Protein AF-X0UM61-F1 (afdb_monomer)

Nearest PDB structures (foldseek):
  6ilb-assembly2_D  TM=5.869E-01  e=5.315E-01  Cohnella laeviribosi
  6ila-assembly1_A  TM=5.737E-01  e=4.988E-01  Cohnella laeviribosi
  6bz0-assembly1_B  TM=5.136E-01  e=2.644E-01  Acinetobacter baumannii ATCC 19606 = CIP 70.34 = JCM 6841
  8yax-assembly1_A  TM=5.446E-01  e=6.035E-01  Severe acute respiratory syndrome coronavirus 2
  9etf-assembly1_B  TM=5.048E-01  e=3.569E+00  Gallus gallus

Sequence (55 aa):
MSERELSEAERIIDKLIADGWKEQRSGTCYTNGTIGTNLLEDGQVITVQQEFFPD

Secondary structure (DSSP, 8-state):
---PPPPHHHHHHHHHHHHT-EE-TT-SEEETTEEEEEEEETTEEEEEEEE----

Structure (mmCIF, N/CA/C/O backbone):
data_AF-X0UM61-F1
#
_entry.id   AF-X0UM61-F1
#
loop_
_atom_site.group_PDB
_atom_site.id
_atom_site.type_symbol
_atom_site.label_atom_id
_atom_site.label_alt_id
_atom_site.label_comp_id
_atom_site.label_asym_id
_atom_site.label_entity_id
_atom_site.label_seq_id
_atom_site.pdbx_PDB_ins_code
_atom_site.Cartn_x
_atom_sit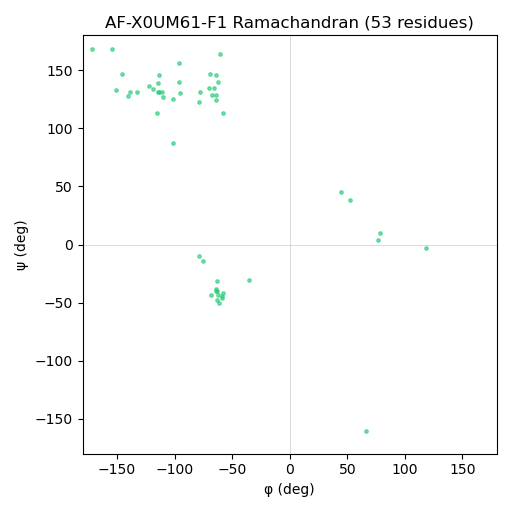e.Cartn_y
_atom_site.Cartn_z
_atom_site.occupancy
_atom_site.B_iso_or_equiv
_atom_site.auth_seq_id
_atom_site.auth_comp_id
_atom_site.auth_asym_id
_atom_site.auth_atom_id
_atom_site.pdbx_PDB_model_num
ATOM 1 N N . MET A 1 1 ? -9.123 -2.091 -23.567 1.00 41.34 1 MET A N 1
ATOM 2 C CA . MET A 1 1 ? -7.973 -1.612 -22.773 1.00 41.34 1 MET A CA 1
ATOM 3 C C . MET A 1 1 ? -7.256 -2.856 -22.292 1.00 41.34 1 MET A C 1
ATOM 5 O O . MET A 1 1 ? -7.948 -3.717 -21.770 1.00 41.34 1 MET A O 1
ATOM 9 N N . SER A 1 2 ? -5.964 -3.034 -22.578 1.00 48.66 2 SER A N 1
ATOM 10 C CA . SER A 1 2 ? -5.229 -4.207 -22.086 1.00 48.66 2 SER A CA 1
ATOM 11 C C . SER A 1 2 ? -5.190 -4.153 -20.563 1.00 48.66 2 SER A C 1
ATOM 13 O O . SER A 1 2 ? -4.841 -3.109 -20.010 1.00 48.66 2 SER A O 1
ATOM 15 N N . GLU A 1 3 ? -5.576 -5.237 -19.899 1.00 56.59 3 GLU A N 1
ATOM 16 C CA . GLU A 1 3 ? -5.406 -5.379 -18.456 1.00 56.59 3 GLU A CA 1
ATOM 17 C C . GLU A 1 3 ? -3.912 -5.236 -18.154 1.00 56.59 3 GLU A C 1
ATOM 19 O O . GLU A 1 3 ? -3.089 -6.011 -18.637 1.00 56.59 3 GLU A O 1
ATOM 24 N N . ARG A 1 4 ? -3.541 -4.162 -17.454 1.00 74.81 4 ARG A N 1
ATOM 25 C CA . ARG A 1 4 ? -2.168 -3.973 -16.992 1.00 74.81 4 ARG A CA 1
ATOM 26 C C . ARG A 1 4 ? -1.903 -5.042 -15.935 1.00 74.81 4 ARG A C 1
ATOM 2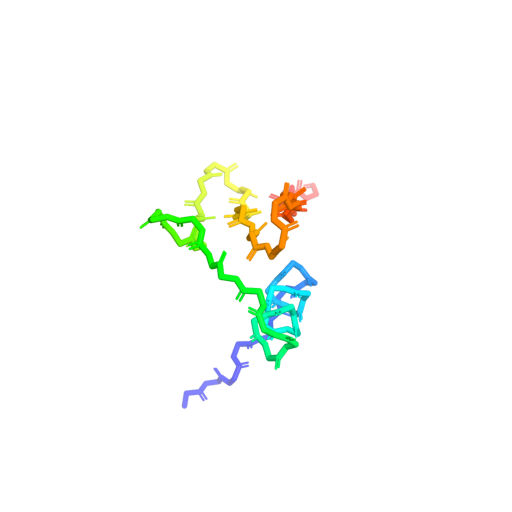8 O O . ARG A 1 4 ? -2.674 -5.154 -14.986 1.00 74.81 4 ARG A O 1
ATOM 35 N N . GLU A 1 5 ? -0.813 -5.790 -16.076 1.00 83.12 5 GLU A N 1
ATOM 36 C CA . GLU A 1 5 ? -0.360 -6.665 -14.998 1.00 83.12 5 GLU A CA 1
ATOM 37 C C . GLU A 1 5 ? 0.042 -5.819 -13.786 1.00 83.12 5 GLU A C 1
ATOM 39 O O . GLU A 1 5 ? 0.866 -4.906 -13.885 1.00 83.12 5 GLU A O 1
ATOM 44 N N . LEU A 1 6 ? -0.573 -6.122 -12.643 1.00 86.31 6 LEU A N 1
ATOM 45 C CA . LEU A 1 6 ? -0.201 -5.543 -11.359 1.00 86.31 6 LEU A CA 1
ATOM 46 C C . LEU A 1 6 ? 1.159 -6.090 -10.925 1.00 86.31 6 LEU A C 1
ATOM 48 O O . LEU A 1 6 ? 1.384 -7.309 -10.970 1.00 86.31 6 LEU A O 1
ATOM 52 N N . SER A 1 7 ? 2.013 -5.184 -10.455 1.00 91.75 7 SER A N 1
ATOM 53 C CA . SER A 1 7 ? 3.257 -5.499 -9.759 1.00 91.75 7 SER A CA 1
ATOM 54 C C . SER A 1 7 ? 3.000 -6.299 -8.479 1.00 91.75 7 SER A C 1
ATOM 56 O O . SER A 1 7 ? 1.875 -6.374 -7.979 1.00 91.75 7 SER A O 1
ATOM 58 N N . GLU A 1 8 ? 4.042 -6.922 -7.934 1.00 94.00 8 GLU A N 1
ATOM 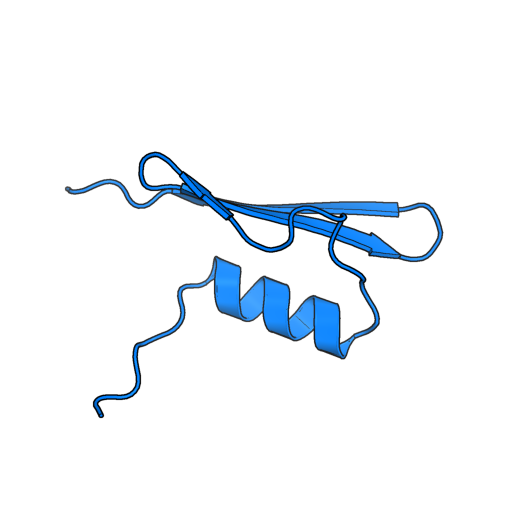59 C CA . GLU A 1 8 ? 3.913 -7.690 -6.696 1.00 94.00 8 GLU A CA 1
ATOM 60 C C . GLU A 1 8 ? 3.525 -6.782 -5.522 1.00 94.00 8 GLU A C 1
ATOM 62 O O . GLU A 1 8 ? 2.632 -7.132 -4.749 1.00 94.00 8 GLU A O 1
ATOM 67 N N . ALA A 1 9 ? 4.104 -5.577 -5.449 1.00 95.00 9 ALA A N 1
ATOM 68 C CA . ALA A 1 9 ? 3.720 -4.580 -4.455 1.00 95.00 9 ALA A CA 1
ATOM 69 C C . ALA A 1 9 ? 2.235 -4.200 -4.549 1.00 95.00 9 ALA A C 1
ATOM 71 O O . ALA A 1 9 ? 1.560 -4.195 -3.524 1.00 95.00 9 ALA A O 1
ATOM 72 N N . GLU A 1 10 ? 1.703 -3.947 -5.752 1.00 94.94 10 GLU A N 1
ATOM 73 C CA . GLU A 1 10 ? 0.270 -3.651 -5.938 1.00 94.94 10 GLU A CA 1
ATOM 74 C C . GLU A 1 10 ? -0.611 -4.799 -5.430 1.00 94.94 10 GLU A C 1
ATOM 76 O O . GLU A 1 10 ? -1.558 -4.564 -4.686 1.00 94.94 10 GLU A O 1
ATOM 81 N N . ARG A 1 11 ? -0.257 -6.053 -5.743 1.00 95.88 11 ARG A N 1
ATOM 82 C CA . ARG A 1 11 ? -1.020 -7.227 -5.283 1.00 95.88 11 ARG A CA 1
ATOM 83 C C . ARG A 1 11 ? -1.008 -7.375 -3.760 1.00 95.88 11 ARG A C 1
ATOM 85 O O . ARG A 1 11 ? -2.014 -7.777 -3.178 1.00 95.88 11 ARG A O 1
ATOM 92 N N . ILE A 1 12 ? 0.121 -7.083 -3.113 1.00 96.75 12 ILE A N 1
ATOM 93 C CA . ILE A 1 12 ? 0.237 -7.122 -1.649 1.00 96.75 12 ILE A CA 1
ATOM 94 C C . ILE A 1 12 ? -0.592 -5.998 -1.018 1.00 96.75 12 ILE A C 1
ATOM 96 O O . ILE A 1 12 ? -1.299 -6.249 -0.044 1.00 96.75 12 ILE A O 1
ATOM 100 N N . ILE A 1 13 ? -0.537 -4.788 -1.580 1.00 95.75 13 ILE A N 1
ATOM 101 C CA . ILE A 1 13 ? -1.314 -3.636 -1.10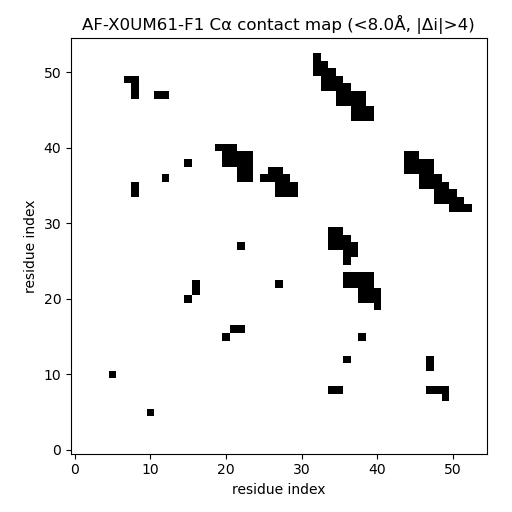6 1.00 95.75 13 ILE A CA 1
ATOM 102 C C . ILE A 1 13 ? -2.814 -3.927 -1.210 1.00 95.75 13 ILE A C 1
ATOM 104 O O . ILE A 1 13 ? -3.517 -3.806 -0.208 1.00 95.75 13 ILE A O 1
ATOM 108 N N . ASP A 1 14 ? -3.288 -4.390 -2.369 1.00 95.38 14 ASP A N 1
ATOM 109 C CA . ASP A 1 14 ? -4.698 -4.732 -2.588 1.00 95.38 14 ASP A CA 1
ATOM 110 C C . ASP A 1 14 ? -5.184 -5.793 -1.596 1.00 95.38 14 ASP A C 1
ATOM 112 O O . ASP A 1 14 ? -6.274 -5.679 -1.031 1.00 95.38 14 ASP A O 1
ATOM 116 N N . LYS A 1 15 ? -4.354 -6.812 -1.342 1.00 96.94 15 LYS A N 1
ATOM 117 C CA . LYS A 1 15 ? -4.665 -7.853 -0.362 1.00 96.94 15 LYS A CA 1
ATOM 118 C C . LYS A 1 15 ? -4.778 -7.285 1.055 1.00 96.94 15 LYS A C 1
ATOM 120 O O . LYS A 1 15 ? -5.757 -7.570 1.733 1.00 96.94 15 LYS A O 1
ATOM 125 N N . LEU A 1 16 ? -3.819 -6.470 1.494 1.00 96.81 16 LEU A N 1
ATOM 126 C CA . LEU A 1 16 ? -3.841 -5.870 2.832 1.00 96.81 16 LEU A CA 1
ATOM 127 C C . LEU A 1 16 ? -5.052 -4.943 3.012 1.00 96.81 16 LEU A C 1
ATOM 129 O O . LEU A 1 16 ? -5.703 -4.976 4.054 1.00 96.81 16 LEU A O 1
ATOM 133 N N . ILE A 1 17 ? -5.408 -4.164 1.987 1.00 96.25 17 ILE A N 1
ATOM 134 C CA . ILE A 1 17 ? -6.617 -3.329 2.003 1.00 96.25 17 ILE A CA 1
ATOM 135 C C . ILE A 1 17 ? -7.877 -4.194 2.134 1.00 96.25 17 ILE A C 1
ATOM 137 O O . ILE A 1 17 ? -8.762 -3.867 2.927 1.00 96.25 17 ILE A O 1
ATOM 141 N N . ALA A 1 18 ? -7.958 -5.307 1.398 1.00 97.31 18 ALA A N 1
ATOM 142 C CA . ALA A 1 18 ? -9.069 -6.253 1.511 1.00 97.31 18 ALA A CA 1
ATOM 143 C C . ALA A 1 18 ? -9.155 -6.907 2.904 1.00 97.31 18 ALA A C 1
ATOM 145 O O . ALA A 1 18 ? -10.259 -7.190 3.371 1.00 97.31 18 ALA A O 1
ATOM 146 N N . ASP A 1 19 ? -8.013 -7.090 3.571 1.00 97.31 19 ASP A N 1
ATOM 147 C CA . ASP A 1 19 ? -7.916 -7.646 4.925 1.00 97.31 19 ASP A CA 1
ATOM 148 C C . ASP A 1 19 ? -8.251 -6.618 6.031 1.00 97.31 19 ASP A C 1
ATOM 150 O O . ASP A 1 19 ? -8.460 -7.015 7.173 1.00 97.31 19 ASP A O 1
ATOM 154 N N . GLY A 1 20 ? -8.384 -5.322 5.705 1.00 96.81 20 GLY A N 1
ATOM 155 C CA . GLY A 1 20 ? -8.809 -4.270 6.646 1.00 96.81 20 GLY A CA 1
ATOM 156 C C . GLY A 1 20 ? -7.787 -3.157 6.893 1.00 96.81 20 GLY A C 1
ATOM 157 O O . GLY A 1 20 ? -8.103 -2.164 7.564 1.00 96.81 20 GLY A O 1
ATOM 158 N N . TRP A 1 21 ? -6.594 -3.265 6.304 1.00 97.25 21 TRP A N 1
ATOM 159 C CA . TRP A 1 21 ? -5.542 -2.266 6.441 1.00 97.25 21 TRP A CA 1
ATOM 160 C C . TRP A 1 21 ? -5.904 -0.967 5.723 1.00 97.25 21 TRP A C 1
ATOM 162 O O . TRP A 1 21 ? -6.541 -0.954 4.669 1.00 97.25 21 TRP A O 1
ATOM 172 N N . LYS A 1 22 ? -5.462 0.162 6.282 1.00 95.94 22 LYS A N 1
ATOM 173 C CA . LYS A 1 22 ? -5.744 1.493 5.730 1.00 95.94 22 LYS A CA 1
ATOM 174 C C . LYS A 1 22 ? -4.474 2.165 5.258 1.00 95.94 22 LYS A C 1
ATOM 176 O O . LYS A 1 22 ? -3.512 2.261 6.016 1.00 95.94 22 LYS A O 1
ATOM 181 N N . GLU A 1 23 ? -4.491 2.691 4.040 1.00 94.81 23 GLU A N 1
ATOM 182 C CA . GLU A 1 23 ? -3.386 3.504 3.543 1.00 94.81 23 GLU A CA 1
ATOM 183 C C . GLU A 1 23 ? -3.206 4.770 4.396 1.00 94.81 23 GLU A C 1
ATOM 185 O O . GLU A 1 23 ? -4.163 5.450 4.789 1.00 94.81 23 GLU A O 1
ATOM 190 N N . GLN A 1 24 ? -1.951 5.127 4.653 1.00 87.06 24 GLN A N 1
ATOM 191 C CA . GLN A 1 24 ? -1.602 6.444 5.165 1.00 87.06 24 GLN A CA 1
ATOM 192 C C . GLN A 1 24 ? -1.974 7.501 4.115 1.00 87.06 24 GLN A C 1
ATOM 194 O O . GLN A 1 24 ? -1.839 7.251 2.927 1.00 87.06 24 GLN A O 1
ATOM 199 N N . ARG A 1 25 ? -2.398 8.701 4.546 1.00 79.25 25 ARG A N 1
ATOM 200 C CA . ARG A 1 25 ? -3.002 9.786 3.728 1.00 79.25 25 ARG A CA 1
ATOM 201 C C . ARG A 1 25 ? -2.489 10.003 2.292 1.00 79.25 25 ARG A C 1
ATOM 203 O O . ARG A 1 25 ? -3.246 10.518 1.480 1.00 79.25 25 ARG A O 1
ATOM 210 N N . SER A 1 26 ? -1.223 9.719 2.003 1.00 77.38 26 SER A N 1
ATOM 211 C CA . SER A 1 26 ? -0.622 9.843 0.671 1.00 77.38 26 SER A CA 1
ATOM 212 C C . SER A 1 26 ? -1.023 8.736 -0.316 1.00 77.38 26 SER A C 1
ATOM 214 O O . SER A 1 26 ? -0.800 8.917 -1.507 1.00 77.38 26 SER A O 1
ATOM 216 N N . GLY A 1 27 ? -1.620 7.633 0.148 1.00 88.44 27 GLY A N 1
ATOM 217 C CA . GLY A 1 27 ? -1.962 6.477 -0.680 1.00 88.44 27 GLY A CA 1
ATOM 218 C C . GLY A 1 27 ? -0.728 5.760 -1.225 1.00 88.44 27 GLY A C 1
ATOM 219 O O . GLY A 1 27 ? 0.383 5.902 -0.699 1.00 88.44 27 GLY A O 1
ATOM 220 N N . THR A 1 28 ? -0.928 4.980 -2.281 1.00 90.00 28 THR A N 1
ATOM 221 C CA . THR A 1 28 ? 0.141 4.342 -3.053 1.00 90.00 28 THR A CA 1
ATOM 222 C C . THR A 1 28 ? 0.786 5.333 -4.015 1.00 90.00 28 THR A C 1
ATOM 224 O O . THR A 1 28 ? 0.127 5.915 -4.877 1.00 90.00 28 THR A O 1
ATOM 227 N N . CYS A 1 29 ? 2.100 5.512 -3.878 1.00 91.06 29 CYS A N 1
ATOM 228 C CA . CYS A 1 29 ? 2.878 6.474 -4.651 1.00 91.06 29 CYS A CA 1
ATOM 229 C C . CYS A 1 29 ? 3.858 5.773 -5.589 1.00 91.06 29 CYS A C 1
ATOM 231 O O . CYS A 1 29 ? 4.457 4.762 -5.227 1.00 91.06 29 CYS A O 1
ATOM 233 N N . TYR A 1 30 ? 4.080 6.380 -6.754 1.00 89.50 30 TYR A N 1
ATOM 234 C CA . TYR A 1 30 ? 5.122 6.001 -7.704 1.00 89.50 30 TYR A CA 1
ATOM 235 C C . TYR A 1 30 ? 6.130 7.139 -7.827 1.00 89.50 30 TYR A C 1
ATOM 237 O O . TYR A 1 30 ? 5.799 8.205 -8.349 1.00 89.50 30 TYR A O 1
ATOM 245 N N . THR A 1 31 ? 7.358 6.917 -7.368 1.00 87.56 31 THR A N 1
ATOM 246 C CA . THR A 1 31 ? 8.411 7.938 -7.352 1.00 87.56 31 THR A CA 1
ATOM 247 C C . THR A 1 31 ? 9.745 7.309 -7.724 1.00 87.56 31 THR A C 1
ATOM 249 O O . THR A 1 31 ? 10.147 6.330 -7.111 1.00 87.56 31 THR A O 1
ATOM 252 N N . ASN A 1 32 ? 10.452 7.882 -8.704 1.00 88.69 32 ASN A N 1
ATOM 253 C CA . ASN A 1 32 ? 11.810 7.473 -9.103 1.00 88.69 32 ASN A CA 1
ATOM 254 C C . ASN A 1 32 ? 11.977 5.970 -9.397 1.00 88.69 32 ASN A C 1
ATOM 256 O O . ASN A 1 32 ? 12.998 5.384 -9.060 1.00 88.69 32 ASN A O 1
ATOM 260 N N . GLY A 1 33 ? 10.977 5.343 -10.023 1.00 90.25 33 GLY A N 1
ATOM 261 C CA . GLY A 1 33 ? 11.018 3.905 -10.299 1.00 90.25 33 GLY A CA 1
ATOM 262 C C . GLY A 1 33 ? 10.686 3.033 -9.088 1.00 90.25 33 GLY A C 1
ATOM 263 O O . GLY A 1 33 ? 10.819 1.825 -9.173 1.00 90.25 33 GLY A O 1
ATOM 264 N N . THR A 1 34 ? 10.206 3.602 -7.987 1.00 92.38 34 THR A N 1
ATOM 265 C CA . THR A 1 34 ? 9.731 2.852 -6.822 1.00 92.38 34 THR A CA 1
ATOM 266 C C . THR A 1 34 ? 8.233 3.050 -6.664 1.00 92.38 34 THR A C 1
ATOM 268 O O . THR A 1 34 ? 7.751 4.185 -6.679 1.00 92.38 34 THR A O 1
ATOM 271 N N . ILE A 1 35 ? 7.493 1.958 -6.488 1.00 94.00 35 ILE A N 1
ATOM 272 C CA . ILE A 1 35 ? 6.132 1.998 -5.950 1.00 94.00 35 ILE A CA 1
ATOM 273 C C . ILE A 1 35 ? 6.188 1.721 -4.452 1.00 94.00 35 ILE A C 1
ATOM 275 O O . ILE A 1 35 ? 6.933 0.842 -4.020 1.00 94.00 35 ILE A O 1
ATOM 279 N N . GLY A 1 36 ? 5.388 2.424 -3.656 1.00 94.19 36 GLY A N 1
ATOM 280 C CA . GLY A 1 36 ? 5.181 2.018 -2.275 1.00 94.19 36 GLY A CA 1
ATOM 281 C 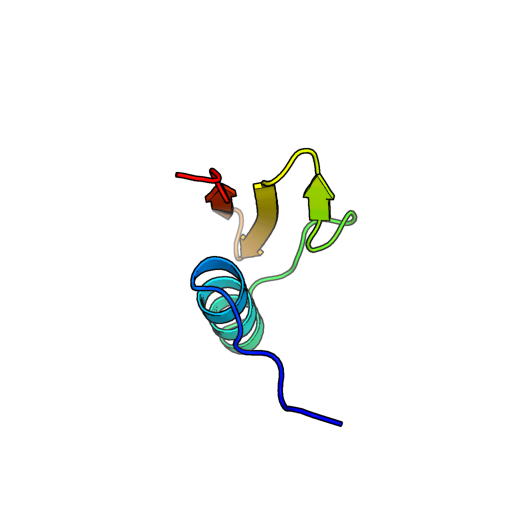C . GLY A 1 36 ? 4.107 2.789 -1.526 1.00 94.19 36 GLY A C 1
ATOM 282 O O . GLY A 1 36 ? 3.614 3.827 -1.977 1.00 94.19 36 GLY A O 1
ATOM 283 N N . THR A 1 37 ? 3.753 2.259 -0.359 1.00 95.88 37 THR A N 1
ATOM 284 C CA . THR A 1 37 ? 2.833 2.884 0.594 1.00 95.88 37 THR A CA 1
ATOM 285 C C . THR A 1 37 ? 3.099 2.411 2.023 1.00 95.88 37 THR A C 1
ATOM 287 O O . THR A 1 37 ? 3.820 1.436 2.251 1.00 95.88 37 THR A O 1
ATOM 290 N N . ASN A 1 38 ? 2.474 3.098 2.979 1.00 96.25 38 ASN A N 1
ATOM 291 C CA . ASN A 1 38 ? 2.360 2.658 4.363 1.00 96.25 38 ASN A CA 1
ATOM 292 C C . ASN A 1 38 ? 0.905 2.299 4.649 1.00 96.25 38 ASN A C 1
ATOM 294 O O . ASN A 1 38 ? 0.003 3.095 4.384 1.00 96.25 38 ASN A O 1
ATOM 298 N N . LEU A 1 39 ? 0.698 1.132 5.243 1.00 96.88 39 LEU A N 1
ATOM 299 C CA . LEU A 1 39 ? -0.598 0.605 5.645 1.00 96.88 39 LEU A CA 1
ATOM 300 C C . LEU A 1 39 ? -0.643 0.512 7.174 1.00 96.88 39 LEU A C 1
ATOM 302 O O . LEU A 1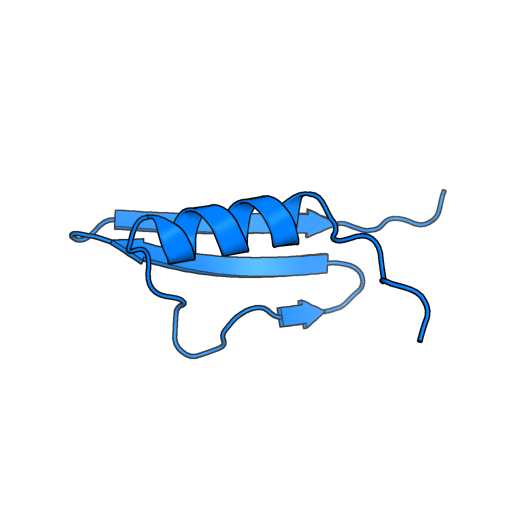 39 ? 0.348 0.136 7.803 1.00 96.88 39 LEU A O 1
ATOM 306 N N . LEU A 1 40 ? -1.782 0.869 7.767 1.00 96.44 40 LEU A N 1
ATOM 307 C CA . LEU A 1 40 ? -2.002 0.869 9.212 1.00 96.44 40 LEU A CA 1
ATOM 308 C C . LEU A 1 40 ? -3.183 -0.024 9.598 1.00 96.44 40 LEU A C 1
ATOM 310 O O . LEU A 1 40 ? -4.259 0.075 9.004 1.00 96.44 40 LEU A O 1
ATOM 314 N N . GLU A 1 41 ? -2.993 -0.805 10.655 1.00 96.50 41 GLU A N 1
ATOM 315 C CA . GLU A 1 41 ? -4.025 -1.604 11.320 1.00 96.50 41 GLU A CA 1
ATOM 316 C C . GLU A 1 41 ? -3.650 -1.760 12.802 1.00 96.50 41 GLU A C 1
ATOM 318 O O . GLU A 1 41 ? -2.492 -2.011 13.118 1.00 96.50 41 GLU A O 1
ATOM 323 N N . ASP A 1 42 ? -4.594 -1.540 13.724 1.00 94.25 42 ASP A N 1
ATOM 324 C CA . ASP A 1 42 ? -4.448 -1.806 15.169 1.00 94.25 42 ASP A CA 1
ATOM 325 C C . ASP A 1 42 ? -3.125 -1.351 15.823 1.00 94.25 42 ASP A C 1
ATOM 327 O O . ASP A 1 42 ? -2.497 -2.054 16.615 1.00 94.25 42 ASP A O 1
ATOM 331 N N . GLY A 1 43 ? -2.692 -0.126 15.507 1.00 94.62 43 GLY A N 1
ATOM 332 C CA . GLY A 1 43 ? -1.462 0.464 16.053 1.00 94.62 43 GLY A CA 1
ATOM 333 C C . GLY A 1 43 ? -0.167 -0.068 15.426 1.00 94.62 43 GLY A C 1
ATOM 334 O O . GLY A 1 43 ? 0.917 0.332 15.850 1.00 94.62 43 GLY A O 1
ATOM 335 N N . GLN A 1 44 ? -0.266 -0.926 14.412 1.00 95.81 44 GLN A N 1
ATOM 336 C CA . GLN A 1 44 ? 0.838 -1.410 13.593 1.00 95.81 44 GLN A CA 1
ATOM 337 C C . GLN A 1 44 ? 0.967 -0.601 12.300 1.00 95.81 44 GLN A C 1
ATOM 339 O O . GLN A 1 44 ? 0.009 0.010 11.819 1.00 95.81 44 GLN A O 1
ATOM 344 N N . VAL A 1 45 ? 2.176 -0.609 11.735 1.00 95.62 45 VAL A N 1
ATOM 345 C CA . VAL A 1 45 ? 2.489 -0.008 10.435 1.00 95.62 45 VAL A CA 1
ATOM 346 C C . VAL A 1 45 ? 3.296 -1.007 9.618 1.00 95.62 45 VAL A C 1
ATOM 348 O O . VAL A 1 45 ? 4.294 -1.539 10.106 1.00 95.62 45 VAL A O 1
ATOM 351 N N . ILE A 1 46 ? 2.884 -1.222 8.370 1.00 96.19 46 ILE A N 1
ATOM 352 C CA . ILE A 1 46 ? 3.637 -1.980 7.369 1.00 96.19 46 ILE A CA 1
ATOM 353 C C . ILE A 1 46 ? 3.952 -1.058 6.196 1.00 96.19 46 ILE A C 1
ATOM 355 O O . ILE A 1 46 ? 3.077 -0.354 5.694 1.00 96.19 46 ILE A O 1
ATOM 359 N N . THR A 1 47 ? 5.199 -1.096 5.738 1.00 96.25 47 THR A N 1
ATOM 360 C CA . THR A 1 47 ? 5.624 -0.461 4.489 1.00 96.25 47 THR A CA 1
ATOM 361 C C . THR A 1 47 ? 5.745 -1.529 3.412 1.00 96.25 47 THR A C 1
ATOM 363 O O . THR A 1 47 ? 6.473 -2.505 3.589 1.00 96.25 47 THR A O 1
ATOM 366 N N . VAL A 1 48 ? 5.053 -1.333 2.291 1.00 96.31 48 VAL A N 1
ATOM 367 C CA . VAL A 1 48 ? 5.193 -2.168 1.091 1.00 96.31 48 VAL A CA 1
ATOM 368 C C . VAL A 1 48 ? 5.870 -1.321 0.027 1.00 96.31 48 VAL A C 1
ATOM 370 O O . VAL A 1 48 ? 5.407 -0.217 -0.255 1.00 96.31 48 VAL A O 1
ATOM 373 N N . GLN A 1 49 ? 6.963 -1.820 -0.548 1.00 95.38 49 GLN A N 1
ATOM 374 C CA . GLN A 1 49 ? 7.685 -1.131 -1.613 1.00 95.38 49 GLN A CA 1
ATOM 375 C C . GLN A 1 49 ? 8.281 -2.112 -2.623 1.00 95.38 49 GLN A C 1
ATOM 377 O O . GLN A 1 49 ? 8.706 -3.205 -2.252 1.00 95.38 49 GLN A O 1
ATOM 382 N N . GLN A 1 50 ? 8.340 -1.696 -3.885 1.00 95.19 50 GLN A N 1
ATOM 383 C CA . GLN A 1 50 ? 9.033 -2.407 -4.955 1.00 95.19 50 GLN A CA 1
ATOM 384 C C . GLN A 1 50 ? 9.771 -1.406 -5.843 1.00 95.19 50 GLN A C 1
ATOM 386 O O . GLN A 1 50 ? 9.199 -0.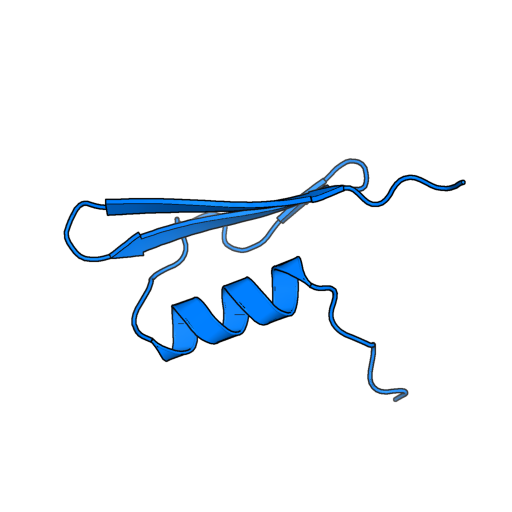409 -6.286 1.00 95.19 50 GLN A O 1
ATOM 391 N N . GLU A 1 51 ? 11.041 -1.692 -6.110 1.00 94.56 51 GLU A N 1
ATOM 392 C CA . GLU A 1 51 ? 11.890 -0.926 -7.020 1.00 94.56 51 GLU A CA 1
ATOM 393 C C . GLU A 1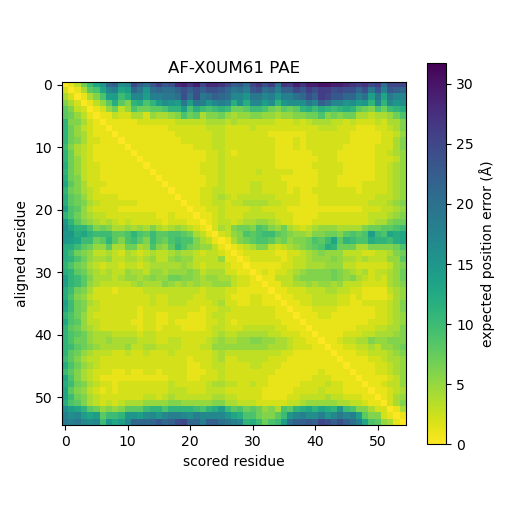 51 ? 11.870 -1.582 -8.407 1.00 94.56 51 GLU A C 1
ATOM 395 O O . GLU A 1 51 ? 12.044 -2.792 -8.548 1.00 94.56 51 GLU A O 1
ATOM 400 N N . PHE A 1 52 ? 11.636 -0.775 -9.436 1.00 89.00 52 PHE A N 1
ATOM 401 C CA . PHE A 1 52 ? 11.707 -1.146 -10.842 1.00 89.00 52 PHE A CA 1
ATOM 402 C C . PHE A 1 52 ? 13.037 -0.631 -11.386 1.00 89.00 52 PHE A C 1
ATOM 404 O O . PHE A 1 52 ? 13.132 0.492 -11.887 1.00 89.00 52 PHE A O 1
ATOM 411 N N . PHE A 1 53 ? 14.082 -1.442 -11.257 1.00 79.31 53 PHE A N 1
ATOM 412 C CA . PHE A 1 53 ? 15.323 -1.186 -11.973 1.00 79.31 53 PHE A CA 1
ATOM 413 C C . PHE A 1 53 ? 15.157 -1.624 -13.430 1.00 79.31 53 PHE A C 1
ATOM 415 O O . PHE A 1 53 ? 14.669 -2.731 -13.667 1.00 79.31 53 PHE A O 1
ATOM 422 N N . PRO A 1 54 ? 15.531 -0.791 -14.414 1.00 68.44 54 PRO A N 1
ATOM 423 C CA . PRO A 1 54 ? 15.860 -1.318 -15.726 1.00 68.44 54 PRO A CA 1
ATOM 424 C C . PRO A 1 54 ? 17.127 -2.175 -15.587 1.00 68.44 54 PRO A C 1
ATOM 426 O O . PRO A 1 54 ? 18.064 -1.758 -14.901 1.00 68.44 54 PRO A O 1
ATOM 429 N N . ASP A 1 55 ? 1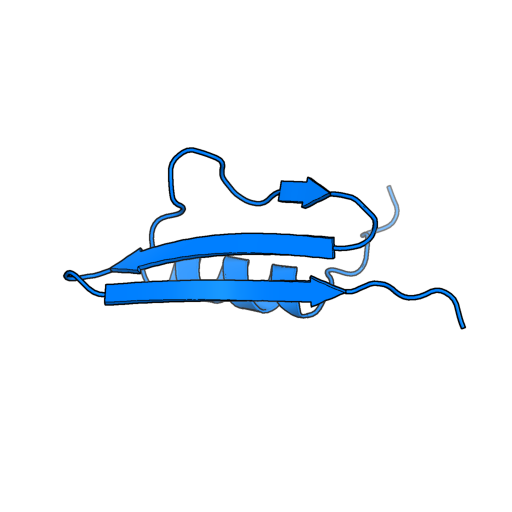7.117 -3.358 -16.203 1.00 59.41 55 ASP A N 1
ATOM 430 C CA . ASP A 1 55 ? 18.316 -4.194 -16.366 1.00 59.41 55 ASP A CA 1
ATOM 431 C C . ASP A 1 55 ? 19.474 -3.417 -17.023 1.00 59.41 55 ASP A C 1
ATOM 433 O O . ASP A 1 55 ? 19.206 -2.582 -17.926 1.00 59.41 55 ASP A O 1
#

Solvent-accessible surface area (backbone atoms only — not comparable to full-atom values): 3443 Å² total; per-residue (Å²): 130,83,84,75,82,74,52,72,46,53,55,51,50,55,48,41,44,75,75,65,34,38,64,45,97,80,44,79,40,79,55,98,53,27,40,35,37,44,35,37,52,97,94,45,78,47,77,47,66,42,76,61,74,82,132

Organism: NCBI:txid412755

Mean predicted aligned error: 4.85 Å

pLDDT: mean 89.12, std 12.36, range [41.34, 97.31]

Foldseek 3Di:
DPDDDDDPLRVVVVVVVVVPWDWDPVRWDDDPQKTWTWTDDPRDIDIGMDGDDDD

Radius of gyration: 12.13 Å; Cα contacts (8 Å, |Δi|>4): 69; chains: 1; bounding box: 27×18×39 Å